Protein AF-A0A9P7JW90-F1 (afdb_monomer_lite)

Foldseek 3Di:
DDDDDDPPPVPPVVCVVPDDPVVVVVCVVVVVVLVVLQVVLCCCVVVVPPLVVLLQVLCVVVVHPSDRQFHQDPVDPCRSVSNVVVCVSCVSSVVVSD

Organism: NCBI:txid1912936

Structure (mmCIF, N/CA/C/O backbone):
data_AF-A0A9P7JW90-F1
#
_entry.id   AF-A0A9P7JW90-F1
#
loop_
_atom_site.group_PDB
_atom_site.id
_atom_site.type_symbol
_atom_site.label_atom_id
_atom_site.label_alt_id
_atom_site.label_comp_id
_atom_site.label_asym_id
_atom_site.label_entity_id
_atom_site.label_seq_id
_atom_site.pdbx_PDB_ins_code
_atom_site.Cartn_x
_atom_site.Cartn_y
_atom_site.Cartn_z
_atom_site.occupancy
_atom_site.B_iso_or_equiv
_atom_site.auth_seq_id
_atom_site.auth_comp_id
_atom_site.auth_asym_id
_atom_site.auth_atom_id
_atom_site.pdbx_PDB_model_num
ATOM 1 N N . GLU A 1 1 ? 51.586 6.298 -30.681 1.00 39.38 1 GLU A N 1
ATOM 2 C CA . GLU A 1 1 ? 51.065 7.538 -30.075 1.00 39.38 1 GLU A CA 1
ATOM 3 C C . GLU A 1 1 ? 49.645 7.224 -29.643 1.00 39.38 1 GLU A C 1
ATOM 5 O O . GLU A 1 1 ? 48.917 6.660 -30.447 1.00 39.38 1 GLU A O 1
ATOM 10 N N . ASN A 1 2 ? 49.362 7.364 -28.345 1.00 43.44 2 ASN A N 1
ATOM 11 C CA . ASN A 1 2 ? 48.187 6.790 -27.683 1.00 43.44 2 ASN A CA 1
ATOM 12 C C . ASN A 1 2 ? 46.889 7.495 -28.090 1.00 43.44 2 ASN A C 1
ATOM 14 O O . ASN A 1 2 ? 46.821 8.723 -28.073 1.00 43.44 2 ASN A O 1
ATOM 18 N N . ASP A 1 3 ? 45.890 6.670 -28.400 1.00 51.00 3 ASP A N 1
ATOM 19 C CA . ASP A 1 3 ? 44.494 7.016 -28.645 1.00 51.00 3 ASP A CA 1
ATOM 20 C C . ASP A 1 3 ? 43.804 7.578 -27.392 1.00 51.00 3 ASP A C 1
ATOM 22 O O . ASP A 1 3 ? 44.021 7.083 -26.288 1.00 51.00 3 ASP A O 1
ATOM 26 N N . ASN A 1 4 ? 42.971 8.598 -27.639 1.00 51.59 4 ASN A N 1
ATOM 27 C CA . ASN A 1 4 ? 41.836 9.112 -26.861 1.00 51.59 4 ASN A CA 1
ATOM 28 C C . ASN A 1 4 ? 41.773 8.745 -25.371 1.00 51.59 4 ASN A C 1
ATOM 30 O O . ASN A 1 4 ? 41.299 7.674 -25.001 1.00 51.59 4 ASN A O 1
ATOM 34 N N . ASP A 1 5 ? 42.153 9.714 -24.540 1.00 51.81 5 ASP A N 1
ATOM 35 C CA . ASP A 1 5 ? 41.889 9.718 -23.106 1.00 51.81 5 ASP A CA 1
ATOM 36 C C . ASP A 1 5 ? 40.391 9.960 -22.842 1.00 51.81 5 ASP A C 1
ATOM 38 O O . ASP A 1 5 ? 39.773 10.884 -23.384 1.00 51.81 5 ASP A O 1
ATOM 42 N N . ASP A 1 6 ? 39.829 9.071 -22.031 1.00 56.59 6 ASP A N 1
ATOM 43 C CA . ASP A 1 6 ? 38.439 8.973 -21.608 1.00 56.59 6 ASP A CA 1
ATOM 44 C C . ASP A 1 6 ? 38.022 10.168 -20.725 1.00 56.59 6 ASP A C 1
ATOM 46 O O . ASP A 1 6 ? 37.997 10.064 -19.498 1.00 56.59 6 ASP A O 1
ATOM 50 N N . ASP A 1 7 ? 37.614 11.301 -21.306 1.00 59.97 7 ASP A N 1
ATOM 51 C CA . ASP A 1 7 ? 36.929 12.348 -20.528 1.00 59.97 7 ASP A CA 1
ATOM 52 C C . ASP A 1 7 ? 35.417 12.081 -20.435 1.00 59.97 7 ASP A C 1
ATOM 54 O O . ASP A 1 7 ? 34.576 12.769 -21.016 1.00 59.97 7 ASP A O 1
ATOM 58 N N . ILE A 1 8 ? 35.062 11.038 -19.679 1.00 55.53 8 ILE A N 1
ATOM 59 C CA . ILE A 1 8 ? 33.683 10.769 -19.230 1.00 55.53 8 ILE A CA 1
ATOM 60 C C . ILE A 1 8 ? 33.433 11.436 -17.861 1.00 55.53 8 ILE A C 1
ATOM 62 O O . ILE A 1 8 ? 32.527 11.051 -17.124 1.00 55.53 8 ILE A O 1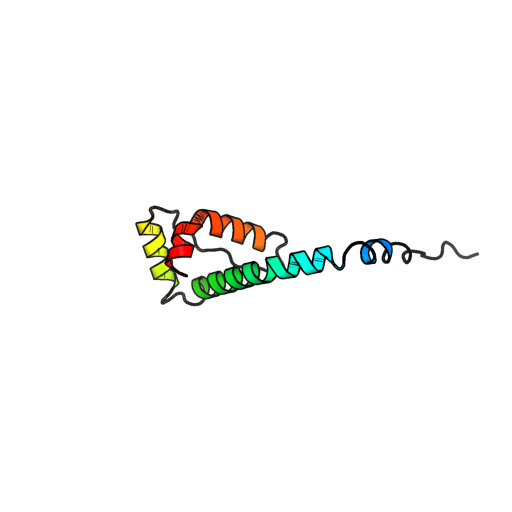
ATOM 66 N N . ASN A 1 9 ? 34.235 12.437 -17.477 1.00 52.94 9 ASN A N 1
ATOM 67 C CA . ASN A 1 9 ? 34.128 13.077 -16.165 1.00 52.94 9 ASN A CA 1
ATOM 68 C C . ASN A 1 9 ? 33.333 14.399 -16.198 1.00 52.94 9 ASN A C 1
ATOM 70 O O . ASN A 1 9 ? 32.877 14.867 -15.161 1.00 52.94 9 ASN A O 1
ATOM 74 N N . GLY A 1 10 ? 33.079 14.972 -17.381 1.00 52.78 10 GLY A N 1
ATOM 75 C CA . GLY A 1 10 ? 32.381 16.260 -17.539 1.00 52.78 10 GLY A CA 1
ATOM 76 C C . GLY A 1 10 ? 30.842 16.239 -17.485 1.00 52.78 10 GLY A C 1
ATOM 77 O O . GLY A 1 10 ? 30.220 17.292 -17.610 1.00 52.78 10 GLY A O 1
ATOM 78 N N . LEU A 1 11 ? 30.199 15.074 -17.329 1.00 53.53 11 LEU A N 1
ATOM 79 C CA . LEU A 1 11 ? 28.726 14.940 -17.365 1.00 53.53 11 LEU A CA 1
ATOM 80 C C . LEU A 1 11 ? 28.069 14.728 -15.994 1.00 53.53 11 LEU A C 1
ATOM 82 O O . LEU A 1 11 ? 26.851 14.864 -15.873 1.00 53.53 11 LEU A O 1
ATOM 86 N N . VAL A 1 12 ? 28.850 14.410 -14.961 1.00 54.78 12 VAL A N 1
ATOM 87 C CA . VAL A 1 12 ? 28.328 14.113 -13.616 1.00 54.78 12 VAL A CA 1
ATOM 88 C C . VAL A 1 12 ? 27.949 15.398 -12.864 1.00 54.78 12 VAL A C 1
ATOM 90 O O . VAL A 1 12 ? 26.952 15.419 -12.141 1.00 54.78 12 VAL A O 1
ATOM 93 N N . ASP A 1 13 ? 28.647 16.504 -13.122 1.00 56.00 13 ASP A N 1
ATOM 94 C CA . ASP A 1 13 ? 28.472 17.750 -12.365 1.00 56.00 13 ASP A CA 1
ATOM 95 C C . ASP A 1 13 ? 27.255 18.584 -12.805 1.00 56.00 13 ASP A C 1
ATOM 97 O O . ASP A 1 13 ? 26.646 19.277 -11.991 1.00 56.00 13 ASP A O 1
ATOM 101 N N . ALA A 1 14 ? 26.811 18.476 -14.062 1.00 55.28 14 ALA A N 1
ATOM 102 C CA . ALA A 1 14 ? 25.638 19.216 -14.544 1.00 55.28 14 ALA A CA 1
ATOM 103 C C . ALA A 1 14 ? 24.315 18.710 -13.929 1.00 55.28 14 ALA A C 1
ATOM 105 O O . ALA A 1 14 ? 23.405 19.498 -13.675 1.00 55.28 14 ALA A O 1
ATOM 106 N N . ALA A 1 15 ? 24.214 17.406 -13.641 1.00 55.12 15 ALA A N 1
ATOM 107 C CA . ALA A 1 15 ? 23.057 16.811 -12.966 1.00 55.12 15 ALA A CA 1
ATOM 108 C C . ALA A 1 15 ? 23.047 17.082 -11.450 1.00 55.12 15 ALA A C 1
ATOM 110 O O . ALA A 1 15 ? 21.984 17.078 -10.829 1.00 55.12 15 ALA A O 1
ATOM 111 N N . MET A 1 16 ? 24.223 17.329 -10.863 1.00 55.16 16 MET A N 1
ATOM 112 C CA . MET A 1 16 ? 24.400 17.583 -9.431 1.00 55.16 16 MET A CA 1
ATOM 113 C C . MET A 1 16 ? 24.011 19.019 -9.038 1.00 55.16 16 MET A C 1
ATOM 115 O O . MET A 1 16 ? 23.547 19.248 -7.925 1.00 55.16 16 MET A O 1
ATOM 119 N N . ILE A 1 17 ? 24.150 19.979 -9.962 1.00 54.38 17 ILE A N 1
ATOM 120 C CA . ILE A 1 17 ? 23.922 21.414 -9.714 1.00 54.38 17 ILE A CA 1
ATOM 121 C C . ILE A 1 17 ? 22.436 21.815 -9.811 1.00 54.38 17 ILE A C 1
ATOM 123 O O . ILE A 1 17 ? 22.042 22.817 -9.220 1.00 54.38 17 ILE A O 1
ATOM 127 N N . LEU A 1 18 ? 21.586 21.040 -10.499 1.00 55.19 18 LEU A N 1
ATOM 128 C CA . LEU A 1 18 ? 20.185 21.422 -10.751 1.00 55.19 18 LEU A CA 1
ATOM 129 C C . LEU A 1 18 ? 19.144 20.742 -9.837 1.00 55.19 18 LEU A C 1
ATOM 131 O O . LEU A 1 18 ? 17.953 20.909 -10.069 1.00 55.19 18 LEU A O 1
ATOM 135 N N . ASN A 1 19 ? 19.549 19.916 -8.863 1.00 64.81 19 ASN A N 1
ATOM 136 C CA . ASN A 1 19 ? 18.672 18.832 -8.394 1.00 64.81 19 ASN A CA 1
ATOM 137 C C . ASN A 1 19 ? 18.746 18.515 -6.891 1.00 64.81 19 ASN A C 1
ATOM 139 O O . ASN A 1 19 ? 18.632 17.356 -6.504 1.00 64.81 19 ASN A O 1
ATOM 143 N N . THR A 1 20 ? 18.966 19.505 -6.027 1.00 67.06 20 THR A N 1
ATOM 144 C CA . THR A 1 20 ? 19.184 19.243 -4.590 1.00 67.06 20 THR A CA 1
ATOM 145 C C . THR A 1 20 ? 18.074 19.780 -3.695 1.00 67.06 20 THR A C 1
ATOM 147 O O . THR A 1 20 ? 17.569 19.024 -2.872 1.00 67.06 20 THR A O 1
ATOM 150 N N . GLU A 1 21 ? 17.616 21.020 -3.878 1.00 74.75 21 GLU A N 1
ATOM 151 C CA . GLU A 1 21 ? 16.566 21.592 -3.017 1.00 74.75 21 GLU A CA 1
ATOM 152 C C . GLU A 1 21 ? 15.158 21.135 -3.418 1.00 74.75 21 GLU A C 1
ATOM 154 O O . GLU A 1 21 ? 14.448 20.565 -2.592 1.00 74.75 21 GLU A O 1
ATOM 159 N N . GLU A 1 22 ? 14.777 21.277 -4.692 1.00 79.50 22 GLU A N 1
ATOM 160 C CA . GLU A 1 22 ? 13.447 20.869 -5.179 1.00 79.50 22 GLU A CA 1
ATOM 161 C C . GLU A 1 22 ? 13.215 19.359 -5.024 1.00 79.50 22 GLU A C 1
ATOM 163 O O . GLU A 1 22 ? 12.127 18.912 -4.655 1.00 79.50 22 GLU A O 1
ATOM 168 N N . GLN A 1 23 ? 14.254 18.545 -5.247 1.00 78.62 23 GLN A N 1
ATOM 169 C CA . GLN A 1 23 ? 14.170 17.106 -5.004 1.00 78.62 23 GLN A CA 1
ATOM 170 C C . GLN A 1 23 ? 14.002 16.782 -3.532 1.00 78.62 23 GLN A C 1
ATOM 172 O O . GLN A 1 23 ? 13.240 15.879 -3.190 1.00 78.62 23 GLN A O 1
ATO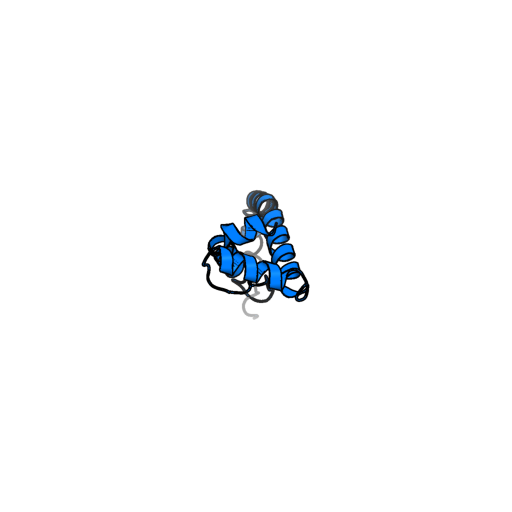M 177 N N . GLN A 1 24 ? 14.724 17.479 -2.659 1.00 83.69 24 GLN A N 1
ATOM 178 C CA . GLN A 1 24 ? 14.643 17.229 -1.231 1.00 83.69 24 GLN A CA 1
ATOM 179 C C . GLN A 1 24 ? 13.291 17.672 -0.670 1.00 83.69 24 GLN A C 1
ATOM 181 O O . GLN A 1 24 ? 12.698 16.940 0.125 1.00 83.69 24 GLN A O 1
ATOM 186 N N . GLU A 1 25 ? 12.758 18.800 -1.137 1.00 86.50 25 GLU A N 1
ATOM 187 C CA . GLU A 1 25 ? 11.404 19.248 -0.825 1.00 86.50 25 GLU A CA 1
ATOM 188 C C . GLU A 1 25 ? 10.366 18.223 -1.303 1.00 86.50 25 GLU A C 1
ATOM 190 O O . GLU A 1 25 ? 9.534 17.764 -0.512 1.00 86.50 25 GLU A O 1
ATOM 195 N N . LEU A 1 26 ? 10.476 17.752 -2.549 1.00 84.06 26 LEU A N 1
ATOM 196 C CA . LEU A 1 26 ? 9.593 16.720 -3.084 1.00 84.06 26 LEU A CA 1
ATOM 197 C C . LEU A 1 26 ? 9.663 15.430 -2.257 1.00 84.06 26 LEU A C 1
ATOM 199 O O . LEU A 1 26 ? 8.628 14.913 -1.837 1.00 84.06 26 LEU A O 1
ATOM 203 N N . GLN A 1 27 ? 10.863 14.929 -1.961 1.00 83.44 27 GLN A N 1
ATOM 204 C CA . GLN A 1 27 ? 11.049 13.731 -1.139 1.00 83.44 27 GLN A CA 1
ATOM 205 C C . GLN A 1 27 ? 10.472 13.914 0.267 1.00 83.44 27 GLN A C 1
ATOM 207 O O . GLN A 1 27 ? 9.855 12.987 0.794 1.00 83.44 27 GLN A O 1
ATOM 212 N N . SER A 1 28 ? 10.601 15.104 0.860 1.00 86.00 28 SER A N 1
ATOM 213 C CA . SER A 1 28 ? 10.022 15.400 2.174 1.00 86.00 28 SER A CA 1
ATOM 214 C C . SER A 1 28 ? 8.493 15.282 2.174 1.00 86.00 28 SER A C 1
ATOM 216 O O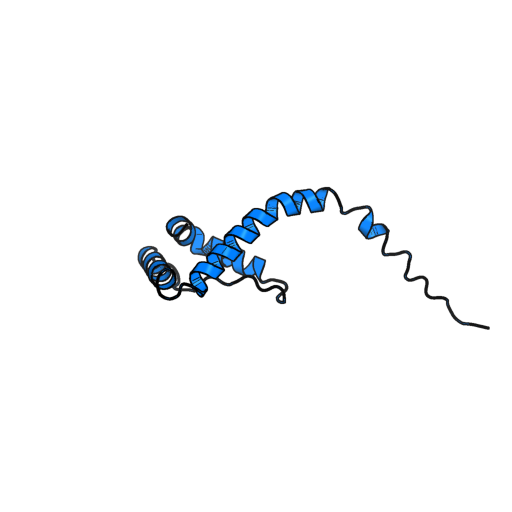 . SER A 1 28 ? 7.916 14.769 3.133 1.00 86.00 28 SER A O 1
ATOM 218 N N . SER A 1 29 ? 7.843 15.670 1.072 1.00 87.38 29 SER A N 1
ATOM 219 C CA . SER A 1 29 ? 6.391 15.554 0.907 1.00 87.38 29 SER A CA 1
ATOM 220 C C . SER A 1 29 ? 5.932 14.126 0.575 1.00 87.38 29 SER A C 1
ATOM 222 O O . SER A 1 29 ? 4.872 13.692 1.028 1.00 87.38 29 SER A O 1
ATOM 224 N N . VAL A 1 30 ? 6.737 13.364 -0.178 1.00 86.25 30 VAL A N 1
ATOM 225 C CA . VAL A 1 30 ? 6.363 12.042 -0.713 1.00 86.25 30 VAL A CA 1
ATOM 226 C C . VAL A 1 30 ? 6.691 10.893 0.248 1.00 86.25 30 VAL A C 1
ATOM 228 O O . VAL A 1 30 ? 5.889 9.962 0.375 1.00 86.25 30 VAL A O 1
ATOM 231 N N . CYS A 1 31 ? 7.830 10.936 0.949 1.00 86.94 31 CYS A N 1
ATOM 232 C CA . CYS A 1 31 ? 8.265 9.883 1.881 1.00 86.94 31 CYS A CA 1
ATOM 233 C C . CYS A 1 31 ? 7.197 9.485 2.918 1.00 86.94 31 CYS A C 1
ATOM 235 O O . CYS A 1 31 ? 6.980 8.285 3.095 1.00 86.94 31 CYS A O 1
ATOM 237 N N . PRO A 1 32 ? 6.468 10.422 3.559 1.00 89.56 32 PRO A N 1
ATOM 238 C CA . PRO A 1 32 ? 5.432 10.069 4.529 1.00 89.56 32 PRO A CA 1
ATOM 239 C C . PRO A 1 32 ? 4.306 9.227 3.920 1.00 89.56 32 PRO A C 1
ATOM 241 O O . PRO A 1 32 ? 3.861 8.246 4.520 1.00 89.56 32 PRO A O 1
ATOM 244 N N . VAL A 1 33 ? 3.866 9.583 2.710 1.00 88.38 33 VAL A N 1
ATOM 245 C CA . VAL A 1 33 ? 2.807 8.862 1.993 1.00 88.38 33 VAL A CA 1
ATOM 246 C C . VAL A 1 33 ? 3.301 7.473 1.606 1.00 88.38 33 VAL A C 1
ATOM 248 O O . VAL A 1 33 ? 2.629 6.476 1.871 1.00 88.38 33 VAL A O 1
ATOM 251 N N . LYS A 1 34 ? 4.509 7.394 1.044 1.00 86.69 34 LYS A N 1
ATOM 252 C CA . LYS A 1 34 ? 5.149 6.131 0.678 1.00 86.69 34 LYS A CA 1
ATOM 253 C C . LYS A 1 34 ? 5.252 5.180 1.872 1.00 86.69 34 LYS A C 1
ATOM 255 O O . LYS A 1 34 ? 4.843 4.023 1.775 1.00 86.69 34 LYS A O 1
ATOM 260 N N . ASP A 1 35 ? 5.734 5.672 3.009 1.00 88.44 35 ASP A N 1
ATOM 261 C CA . ASP A 1 35 ? 5.888 4.877 4.225 1.00 88.44 35 ASP A CA 1
ATOM 262 C C . ASP A 1 35 ? 4.549 4.388 4.776 1.00 88.44 35 ASP A C 1
ATOM 264 O O . ASP A 1 35 ? 4.443 3.240 5.221 1.00 88.44 35 ASP A O 1
ATOM 268 N N . ALA A 1 36 ? 3.518 5.236 4.756 1.00 89.38 36 ALA A N 1
ATOM 269 C CA . ALA A 1 36 ? 2.180 4.864 5.199 1.00 89.38 36 ALA A CA 1
ATOM 270 C C . ALA A 1 36 ? 1.608 3.721 4.344 1.00 89.38 36 ALA A C 1
ATOM 272 O O . ALA A 1 36 ? 1.145 2.714 4.887 1.00 89.38 36 ALA A O 1
ATOM 273 N N . LEU A 1 37 ? 1.716 3.825 3.016 1.00 88.75 37 LEU A N 1
ATOM 274 C CA . LEU A 1 37 ? 1.232 2.800 2.086 1.00 88.75 37 LEU A CA 1
ATOM 275 C C . LEU A 1 37 ? 2.038 1.501 2.183 1.00 88.75 37 LEU A C 1
ATOM 277 O O . LEU A 1 37 ? 1.463 0.408 2.228 1.00 88.75 37 LEU A O 1
ATOM 281 N N . ALA A 1 38 ? 3.363 1.602 2.298 1.00 88.75 38 ALA A N 1
ATOM 282 C CA . ALA A 1 38 ? 4.234 0.454 2.521 1.00 88.75 38 ALA A CA 1
ATOM 283 C C . ALA A 1 38 ? 3.851 -0.294 3.808 1.00 88.75 38 ALA A C 1
ATOM 285 O O . ALA A 1 38 ? 3.674 -1.514 3.784 1.00 88.75 38 ALA A O 1
ATOM 286 N N . LYS A 1 39 ? 3.632 0.427 4.915 1.00 88.94 39 LYS A N 1
ATOM 287 C CA . LYS A 1 39 ? 3.196 -0.157 6.194 1.00 88.94 39 LYS A CA 1
ATOM 288 C C . LYS A 1 39 ? 1.809 -0.789 6.098 1.00 88.94 39 LYS A C 1
ATOM 290 O O . LYS A 1 39 ? 1.615 -1.878 6.638 1.00 88.94 39 LYS A O 1
ATOM 295 N N . LEU A 1 40 ? 0.860 -0.143 5.418 1.00 89.00 40 LEU A N 1
ATOM 296 C CA . LEU A 1 40 ? -0.492 -0.672 5.234 1.00 89.00 40 LEU A CA 1
ATOM 297 C C . LEU A 1 40 ? -0.477 -1.984 4.442 1.00 89.00 40 LEU A C 1
ATOM 299 O O . LEU A 1 40 ? -0.985 -2.995 4.925 1.00 89.00 40 LEU A O 1
ATOM 303 N N . SER A 1 41 ? 0.165 -2.002 3.270 1.00 87.38 41 SER A N 1
ATOM 304 C CA . SER A 1 41 ? 0.279 -3.226 2.461 1.00 87.38 41 SER A CA 1
ATOM 305 C C . SER A 1 41 ? 0.966 -4.353 3.222 1.00 87.38 41 SER A C 1
ATOM 307 O O . SER A 1 41 ? 0.497 -5.488 3.204 1.00 87.38 41 SER A O 1
ATOM 309 N N . TYR A 1 42 ? 2.038 -4.038 3.954 1.00 89.00 42 TYR A N 1
ATOM 310 C CA . TYR A 1 42 ? 2.755 -5.009 4.762 1.00 89.00 42 TYR A CA 1
ATOM 311 C C . TYR A 1 42 ? 1.842 -5.614 5.831 1.00 89.00 42 TYR A C 1
ATOM 313 O O . TYR A 1 42 ? 1.806 -6.831 5.983 1.00 89.00 42 TYR A O 1
ATOM 321 N N . LYS A 1 43 ? 1.059 -4.791 6.538 1.00 88.56 43 LYS A N 1
ATOM 322 C CA . LYS A 1 43 ? 0.093 -5.263 7.538 1.00 88.56 43 LYS A CA 1
ATOM 323 C C . LYS A 1 43 ? -0.985 -6.157 6.925 1.00 88.56 43 LYS A C 1
ATOM 325 O O . LYS A 1 43 ? -1.262 -7.209 7.490 1.00 88.56 43 LYS A O 1
ATOM 330 N N . ILE A 1 44 ? -1.554 -5.781 5.779 1.00 85.69 44 ILE A N 1
ATOM 331 C CA . ILE A 1 44 ? -2.580 -6.583 5.089 1.00 85.69 44 ILE A CA 1
ATOM 332 C C . ILE A 1 44 ? -2.004 -7.939 4.648 1.00 85.69 44 ILE A C 1
ATOM 334 O O . ILE A 1 44 ? -2.628 -8.974 4.868 1.00 85.69 44 ILE A O 1
ATOM 338 N N . ILE A 1 45 ? -0.798 -7.945 4.071 1.00 85.50 45 ILE A N 1
ATOM 339 C CA . ILE A 1 45 ? -0.157 -9.154 3.535 1.00 85.50 45 ILE A CA 1
ATOM 340 C C . ILE A 1 45 ? 0.337 -10.082 4.648 1.00 85.50 45 ILE A C 1
ATOM 342 O O . ILE A 1 45 ? 0.188 -11.293 4.535 1.00 85.50 45 ILE A O 1
ATOM 346 N N . HIS A 1 46 ? 0.936 -9.540 5.713 1.00 83.25 46 HIS A N 1
ATOM 347 C CA . HIS A 1 46 ? 1.5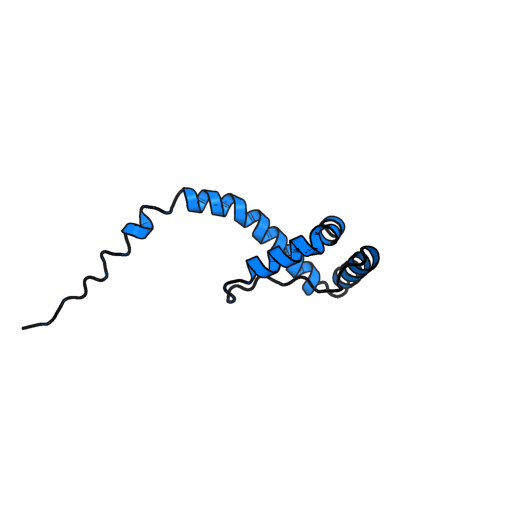86 -10.342 6.761 1.00 83.25 46 HIS A CA 1
ATOM 348 C C . HIS A 1 46 ? 0.702 -10.602 7.983 1.00 83.25 46 HIS A C 1
ATOM 350 O O . HIS A 1 46 ? 1.013 -11.482 8.780 1.00 83.25 46 HIS A O 1
ATOM 356 N N . SER A 1 47 ? -0.423 -9.898 8.138 1.00 84.88 47 SER A N 1
ATOM 357 C CA . SER A 1 47 ? -1.438 -10.194 9.159 1.00 84.88 47 SER A CA 1
ATOM 358 C C . SER A 1 47 ? -2.633 -10.928 8.546 1.00 84.88 47 SER A C 1
ATOM 360 O O . SER A 1 47 ? -3.792 -10.527 8.682 1.00 84.88 47 SER A O 1
ATOM 362 N N . THR A 1 48 ? -2.332 -12.034 7.862 1.00 75.12 48 THR A N 1
ATOM 363 C CA . THR A 1 48 ? -3.297 -12.848 7.103 1.00 75.12 48 THR A CA 1
ATOM 364 C C . THR A 1 48 ? -4.456 -13.382 7.940 1.00 75.12 48 THR A C 1
ATOM 366 O O . THR A 1 48 ? -5.520 -13.658 7.401 1.00 75.12 48 THR A O 1
ATOM 369 N N . THR A 1 49 ? -4.276 -13.513 9.253 1.00 82.44 49 THR A N 1
ATOM 370 C CA . THR A 1 49 ? -5.285 -14.062 10.168 1.00 82.44 49 THR A CA 1
ATOM 371 C C . THR A 1 49 ? -6.205 -13.014 10.787 1.00 82.44 49 THR A C 1
ATOM 373 O O . THR A 1 49 ? -7.242 -13.383 11.328 1.00 82.44 49 THR A O 1
ATOM 376 N N . LYS A 1 50 ? -5.854 -11.723 10.735 1.00 83.81 50 LYS A N 1
ATOM 377 C CA . LYS A 1 50 ? -6.639 -10.651 11.377 1.00 83.81 50 LYS A CA 1
ATOM 378 C C . LYS A 1 50 ? -7.067 -9.566 10.405 1.00 83.81 50 LYS A C 1
ATOM 380 O O . LYS A 1 50 ? -8.237 -9.221 10.353 1.00 83.81 50 LYS A O 1
ATOM 385 N N . ILE A 1 51 ? -6.121 -9.024 9.646 1.00 87.19 51 ILE A N 1
ATOM 386 C CA . ILE A 1 51 ? -6.355 -7.839 8.814 1.00 87.19 51 ILE A CA 1
ATOM 387 C C . ILE A 1 51 ? -6.870 -8.246 7.436 1.00 87.19 51 ILE A C 1
ATOM 389 O O . ILE A 1 51 ? -7.739 -7.579 6.886 1.00 87.19 51 ILE A O 1
ATOM 393 N N . LEU A 1 52 ? -6.373 -9.356 6.887 1.00 89.12 52 LEU A N 1
ATOM 394 C CA . LEU A 1 52 ? -6.776 -9.806 5.558 1.00 89.12 52 LEU A CA 1
ATOM 395 C C . LEU A 1 52 ? -8.264 -10.209 5.459 1.00 89.12 52 LEU A C 1
ATOM 397 O O . LEU A 1 52 ? -8.888 -9.806 4.480 1.00 89.12 52 LEU A O 1
ATOM 401 N N . PRO A 1 53 ? -8.870 -10.930 6.429 1.00 91.94 53 PRO A N 1
ATOM 402 C CA . PRO A 1 53 ? -10.304 -11.219 6.391 1.00 91.94 53 PRO A CA 1
ATOM 403 C C . PRO A 1 53 ? -11.134 -9.934 6.464 1.00 91.94 53 PRO A C 1
ATOM 405 O O . PRO A 1 53 ? -11.965 -9.700 5.597 1.00 91.94 53 PRO A O 1
ATOM 408 N N . VAL A 1 54 ? -10.798 -9.039 7.403 1.00 91.81 54 VAL A N 1
ATOM 409 C CA . VAL A 1 54 ? -11.461 -7.733 7.567 1.00 91.81 54 VAL A CA 1
ATOM 410 C C . VAL A 1 54 ? -11.369 -6.889 6.293 1.00 91.81 54 VAL A C 1
ATOM 412 O O . VAL A 1 54 ? -12.335 -6.236 5.911 1.00 91.81 54 VAL A O 1
ATOM 415 N N . TRP A 1 55 ? -10.229 -6.920 5.598 1.00 92.94 55 TRP A N 1
ATOM 416 C CA . TRP A 1 55 ? -10.075 -6.268 4.300 1.00 92.94 55 TRP A CA 1
ATOM 417 C C . TRP A 1 55 ? -11.071 -6.808 3.267 1.00 92.94 55 TRP A C 1
ATOM 419 O O . TRP A 1 55 ? -11.755 -6.023 2.616 1.00 92.94 55 TRP A O 1
ATOM 429 N N . TYR A 1 56 ? -11.189 -8.131 3.128 1.00 92.94 56 TYR A N 1
ATOM 430 C CA . TYR A 1 56 ? -12.137 -8.732 2.187 1.00 92.94 56 TYR A CA 1
ATOM 431 C C . TYR A 1 56 ? -13.601 -8.502 2.580 1.00 92.94 56 TYR A C 1
ATOM 433 O O . TYR A 1 56 ? -14.423 -8.283 1.689 1.00 92.94 56 TYR A O 1
ATOM 441 N N . ASP A 1 57 ? -13.919 -8.480 3.874 1.00 94.12 57 ASP A N 1
ATOM 442 C CA . ASP A 1 57 ? -15.259 -8.151 4.369 1.00 94.12 57 ASP A CA 1
ATOM 443 C C . ASP A 1 57 ? -15.637 -6.719 3.965 1.00 94.12 57 ASP A C 1
ATOM 445 O O . ASP A 1 57 ? -16.671 -6.501 3.336 1.00 94.12 57 ASP A O 1
ATOM 449 N N . ILE A 1 58 ? -14.744 -5.750 4.202 1.00 94.00 58 ILE A N 1
ATOM 450 C CA . ILE A 1 58 ? -14.938 -4.350 3.793 1.00 94.00 58 ILE A CA 1
ATOM 451 C C . ILE A 1 58 ? -15.096 -4.229 2.272 1.00 94.00 58 ILE A C 1
ATOM 453 O O . ILE A 1 58 ? -15.955 -3.482 1.804 1.00 94.00 58 ILE A O 1
ATOM 457 N N . LEU A 1 59 ? -14.282 -4.941 1.485 1.00 94.12 59 LEU A N 1
ATOM 458 C CA . LEU A 1 59 ? -14.403 -4.923 0.025 1.00 94.12 59 LEU A CA 1
ATOM 459 C C . LEU A 1 59 ? -15.745 -5.484 -0.450 1.00 94.12 59 LEU A C 1
ATOM 461 O O . LEU A 1 59 ? -16.329 -4.935 -1.382 1.00 94.12 59 LEU A O 1
ATOM 465 N N . THR A 1 60 ? -16.235 -6.536 0.204 1.00 94.25 60 THR A N 1
ATOM 466 C CA . THR A 1 60 ? -17.527 -7.157 -0.106 1.00 94.25 60 THR A CA 1
ATOM 467 C C . THR A 1 60 ? -18.679 -6.217 0.242 1.00 94.25 60 THR A C 1
ATOM 469 O O . THR A 1 60 ? -19.565 -6.012 -0.582 1.00 94.25 60 THR A O 1
ATOM 472 N N . GLU A 1 61 ? -18.639 -5.580 1.415 1.00 94.56 61 GLU A N 1
ATOM 473 C CA . GLU A 1 61 ? -19.642 -4.592 1.838 1.00 94.56 61 GLU A CA 1
ATOM 474 C C . GLU A 1 61 ? -19.709 -3.365 0.918 1.00 94.56 61 GLU A C 1
ATOM 476 O O . GLU A 1 61 ? -20.769 -2.767 0.754 1.00 94.56 61 GLU A O 1
ATOM 481 N N . LEU A 1 62 ? -18.575 -2.968 0.338 1.00 93.19 62 LEU A N 1
ATOM 482 C CA . LEU A 1 62 ? -18.481 -1.828 -0.575 1.00 93.19 62 LEU A CA 1
ATOM 483 C C . LEU A 1 62 ? -18.692 -2.212 -2.051 1.00 93.19 62 LEU A C 1
ATOM 485 O O . LEU A 1 62 ? -18.515 -1.351 -2.915 1.00 93.19 62 LEU A O 1
ATOM 489 N N . GLU A 1 63 ? -19.029 -3.476 -2.340 1.00 92.81 63 GLU A N 1
ATOM 490 C CA . GLU A 1 63 ? -19.191 -4.035 -3.694 1.00 92.81 63 GLU A CA 1
ATOM 491 C C . GLU A 1 63 ? -17.971 -3.783 -4.605 1.00 92.81 63 GLU A C 1
ATOM 493 O O . GLU A 1 63 ? -18.076 -3.564 -5.813 1.00 92.81 63 GLU A O 1
ATOM 498 N N . MET A 1 64 ? -16.774 -3.793 -4.015 1.00 92.19 64 MET A N 1
ATOM 499 C CA . MET A 1 64 ? -15.514 -3.560 -4.716 1.00 92.19 64 MET A CA 1
ATOM 500 C C . MET A 1 64 ? -14.884 -4.882 -5.157 1.00 92.19 64 MET A C 1
ATOM 502 O O . MET A 1 64 ? -15.130 -5.944 -4.589 1.00 92.19 64 MET A O 1
ATOM 506 N N . SER A 1 65 ? -14.005 -4.823 -6.160 1.00 91.44 65 SER A N 1
ATOM 507 C CA . SER A 1 65 ? -13.240 -5.997 -6.586 1.00 91.44 65 SER A CA 1
ATOM 508 C C . SER A 1 65 ? -12.435 -6.562 -5.411 1.00 91.44 65 SER A C 1
ATOM 510 O O . SER A 1 65 ? -11.528 -5.898 -4.916 1.00 91.44 65 SER A O 1
ATOM 512 N N . ALA A 1 66 ? -12.694 -7.817 -5.037 1.00 88.38 66 ALA A N 1
ATOM 513 C CA . ALA A 1 66 ? -11.955 -8.553 -4.012 1.00 88.38 66 ALA A CA 1
ATOM 514 C C . ALA A 1 66 ? -10.505 -8.824 -4.456 1.00 88.38 66 ALA A C 1
ATOM 516 O O . ALA A 1 66 ? -10.165 -9.898 -4.952 1.00 88.38 66 ALA A O 1
ATOM 517 N N . ARG A 1 67 ? -9.638 -7.819 -4.321 1.00 90.00 67 ARG A N 1
ATOM 518 C CA . ARG A 1 67 ? -8.231 -7.876 -4.715 1.00 90.00 67 ARG A CA 1
ATOM 519 C C . ARG A 1 67 ? -7.339 -7.465 -3.547 1.00 90.00 67 ARG A C 1
ATOM 521 O O . ARG A 1 67 ? -7.624 -6.517 -2.819 1.00 90.00 67 ARG A O 1
ATOM 528 N N . MET A 1 68 ? -6.227 -8.177 -3.391 1.00 87.50 68 MET A N 1
ATOM 529 C CA . MET A 1 68 ? -5.190 -7.824 -2.426 1.00 87.50 68 MET A CA 1
ATOM 530 C C . MET A 1 68 ? -4.462 -6.542 -2.857 1.00 87.50 68 MET A C 1
ATOM 532 O O . MET A 1 68 ? -4.205 -6.329 -4.046 1.00 87.50 68 MET A O 1
ATOM 536 N N . LEU A 1 69 ? -4.108 -5.695 -1.890 1.00 88.06 69 LEU A N 1
ATOM 537 C CA . LEU A 1 69 ? -3.287 -4.517 -2.150 1.00 88.06 69 LEU A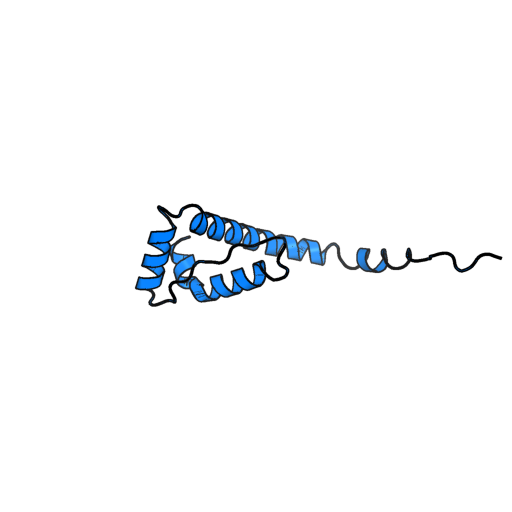 CA 1
ATOM 538 C C . LEU A 1 69 ? -1.866 -4.954 -2.577 1.00 88.06 69 LEU A C 1
ATOM 540 O O . LEU A 1 69 ? -1.282 -5.807 -1.901 1.00 88.06 69 LEU A O 1
ATOM 544 N N . PRO A 1 70 ? -1.281 -4.397 -3.656 1.00 87.75 70 PRO A N 1
ATOM 545 C CA . PRO A 1 70 ? 0.113 -4.663 -3.998 1.00 87.75 70 PRO A CA 1
ATOM 546 C C . PRO A 1 70 ? 1.046 -4.182 -2.885 1.00 87.75 70 PRO A C 1
ATOM 548 O O . PRO A 1 70 ? 0.722 -3.245 -2.157 1.00 87.75 70 PRO A O 1
ATOM 551 N N . ARG A 1 71 ? 2.228 -4.792 -2.785 1.00 86.50 71 ARG A N 1
ATOM 552 C CA . ARG A 1 71 ? 3.329 -4.285 -1.959 1.00 86.50 71 ARG A CA 1
ATOM 553 C C . ARG A 1 71 ? 4.280 -3.468 -2.824 1.00 86.50 71 ARG A C 1
ATOM 555 O O . ARG A 1 71 ? 4.505 -3.826 -3.977 1.00 86.50 71 ARG A O 1
ATOM 562 N N . ASP A 1 72 ? 4.893 -2.446 -2.241 1.00 86.44 72 ASP A N 1
ATOM 563 C CA . ASP A 1 72 ? 6.057 -1.804 -2.847 1.00 86.44 72 ASP A CA 1
ATOM 564 C C . ASP A 1 72 ? 7.272 -2.757 -2.864 1.00 86.44 72 ASP A C 1
ATOM 566 O O . ASP A 1 72 ? 7.604 -3.388 -1.853 1.00 86.44 72 ASP A O 1
ATOM 570 N N . VAL A 1 73 ? 7.921 -2.884 -4.023 1.00 84.56 73 VAL A N 1
ATOM 571 C CA . VAL A 1 73 ? 9.057 -3.778 -4.278 1.00 84.56 73 VAL A CA 1
ATOM 572 C C . VAL A 1 73 ? 10.193 -2.976 -4.902 1.00 84.56 73 VAL A C 1
ATOM 574 O O . VAL A 1 73 ? 10.078 -2.503 -6.028 1.00 84.56 73 VAL A O 1
ATOM 577 N N . LEU A 1 74 ? 11.330 -2.912 -4.202 1.00 80.56 74 LEU A N 1
ATOM 578 C CA . LEU A 1 74 ? 12.499 -2.111 -4.597 1.00 80.56 74 LEU A CA 1
ATOM 579 C C . LEU A 1 74 ? 13.065 -2.460 -5.983 1.00 80.56 74 LEU A C 1
ATOM 581 O O . LEU A 1 74 ? 13.611 -1.596 -6.656 1.00 80.56 74 LEU A O 1
ATOM 585 N N . THR A 1 75 ? 12.947 -3.717 -6.416 1.00 86.69 75 THR A N 1
ATOM 586 C CA . THR A 1 75 ? 13.482 -4.187 -7.705 1.00 86.69 75 THR A CA 1
ATOM 587 C C . THR A 1 75 ? 12.528 -3.978 -8.882 1.00 86.69 75 THR A C 1
ATOM 589 O O . THR A 1 75 ? 12.869 -4.323 -10.011 1.00 86.69 75 THR A O 1
ATOM 592 N N . ARG A 1 76 ? 11.324 -3.435 -8.651 1.00 85.50 76 ARG A N 1
ATOM 593 C CA . ARG A 1 76 ? 10.312 -3.206 -9.689 1.00 85.50 76 ARG A CA 1
ATOM 594 C C . ARG A 1 76 ? 10.101 -1.711 -9.897 1.00 85.50 76 ARG A C 1
ATOM 596 O O . ARG A 1 76 ? 9.559 -1.033 -9.032 1.00 85.50 76 ARG A O 1
ATOM 603 N N . TRP A 1 77 ? 10.465 -1.233 -11.085 1.00 84.75 77 TRP A N 1
ATOM 604 C CA . TRP A 1 77 ? 10.503 0.193 -11.431 1.00 84.75 77 TRP A CA 1
ATOM 605 C C . TRP A 1 77 ? 9.183 0.948 -11.182 1.00 84.75 77 TRP A C 1
ATOM 607 O O . TRP A 1 77 ? 9.211 2.089 -10.737 1.00 84.75 77 TRP A O 1
ATOM 617 N N . ASN A 1 78 ? 8.033 0.288 -11.361 1.00 86.38 78 ASN A N 1
ATOM 618 C CA . ASN A 1 78 ? 6.704 0.901 -11.217 1.00 86.38 78 ASN A CA 1
ATOM 619 C C . ASN A 1 78 ? 5.918 0.436 -9.978 1.00 86.38 78 ASN A C 1
ATOM 621 O O . ASN A 1 78 ? 4.730 0.724 -9.864 1.00 86.38 78 ASN A O 1
ATOM 625 N N . SER A 1 79 ? 6.547 -0.261 -9.023 1.00 87.81 79 SER A N 1
ATOM 626 C CA . SER A 1 79 ? 5.808 -0.916 -7.931 1.00 87.81 79 SER A CA 1
ATOM 627 C C . SER A 1 79 ? 5.015 0.053 -7.051 1.00 87.81 79 SER A C 1
ATOM 629 O O . SER A 1 79 ? 3.886 -0.256 -6.671 1.00 87.81 79 SER A O 1
ATOM 631 N N . MET A 1 80 ? 5.579 1.224 -6.737 1.00 86.56 80 MET A N 1
ATOM 632 C CA . MET A 1 80 ? 4.870 2.261 -5.979 1.00 86.56 80 MET A CA 1
ATOM 633 C C . MET A 1 80 ? 3.706 2.862 -6.754 1.00 86.56 80 MET A C 1
ATOM 635 O O . MET A 1 80 ? 2.673 3.167 -6.164 1.00 86.56 80 MET A O 1
ATOM 639 N N . PHE A 1 81 ? 3.875 3.051 -8.061 1.00 88.81 81 PHE A N 1
ATOM 640 C CA . PHE A 1 81 ? 2.831 3.610 -8.907 1.00 88.81 81 PHE A CA 1
ATOM 641 C C . PHE A 1 81 ? 1.642 2.649 -8.993 1.00 88.81 81 PHE A C 1
ATOM 643 O O . PHE A 1 81 ? 0.513 3.043 -8.707 1.00 88.81 81 PHE A O 1
ATOM 650 N N . ASP A 1 82 ? 1.907 1.369 -9.262 1.00 91.25 82 ASP A N 1
ATOM 651 C CA . ASP A 1 82 ? 0.884 0.320 -9.297 1.00 91.25 82 ASP A CA 1
ATOM 652 C C . ASP A 1 82 ? 0.166 0.189 -7.942 1.00 91.25 82 ASP A C 1
ATOM 654 O O . ASP A 1 82 ? -1.050 -0.005 -7.865 1.00 91.25 82 ASP A O 1
ATOM 658 N N . MET A 1 83 ? 0.916 0.324 -6.844 1.00 91.25 83 MET A N 1
ATOM 659 C CA . MET A 1 83 ? 0.374 0.334 -5.489 1.00 91.25 83 MET A CA 1
ATOM 660 C C . MET A 1 83 ? -0.540 1.540 -5.246 1.00 91.25 83 MET A C 1
ATOM 662 O O . MET A 1 83 ? -1.650 1.359 -4.747 1.00 91.25 83 MET A O 1
ATOM 666 N N . LEU A 1 84 ? -0.108 2.749 -5.610 1.00 91.44 84 LEU A N 1
ATOM 667 C CA . LEU A 1 84 ? -0.892 3.980 -5.484 1.00 91.44 84 LEU A CA 1
ATOM 668 C C . LEU A 1 84 ? -2.185 3.907 -6.293 1.00 91.44 84 LEU A C 1
ATOM 670 O O . LEU A 1 84 ? -3.255 4.222 -5.775 1.00 91.44 84 LEU A O 1
ATOM 674 N N . GLU A 1 85 ? -2.106 3.444 -7.538 1.00 92.94 85 GLU A N 1
ATOM 675 C CA . GLU A 1 85 ? -3.273 3.285 -8.401 1.00 92.94 85 GLU A CA 1
ATOM 676 C C . GLU A 1 85 ? -4.306 2.348 -7.754 1.00 92.94 85 GLU A C 1
ATOM 678 O O . GLU A 1 85 ? -5.503 2.641 -7.704 1.00 92.94 85 GLU A O 1
ATOM 683 N N . GLN A 1 86 ? -3.838 1.240 -7.181 1.00 91.31 86 GLN A N 1
ATOM 684 C CA . GLN A 1 86 ? -4.683 0.273 -6.490 1.00 91.31 86 GLN A CA 1
ATOM 685 C C . GLN A 1 86 ? -5.259 0.814 -5.179 1.00 91.31 86 GLN A C 1
ATOM 687 O O . GLN A 1 86 ? -6.429 0.566 -4.891 1.00 91.31 86 GLN A O 1
ATOM 692 N N . VAL A 1 87 ? -4.482 1.570 -4.405 1.00 91.94 87 VAL A N 1
ATOM 693 C CA . VAL A 1 87 ? -4.952 2.251 -3.190 1.00 91.94 87 VAL A CA 1
ATOM 694 C C . VAL A 1 87 ? -6.056 3.246 -3.528 1.00 91.94 87 VAL A C 1
ATOM 696 O O . VAL A 1 87 ? -7.086 3.249 -2.864 1.00 91.94 87 VAL A O 1
ATOM 699 N N . LEU A 1 88 ? -5.891 4.041 -4.587 1.00 92.50 88 LEU A N 1
ATOM 700 C CA . LEU A 1 88 ? -6.896 5.012 -5.019 1.00 92.50 88 LEU A CA 1
ATOM 701 C C . LEU A 1 88 ? -8.175 4.329 -5.514 1.00 92.50 88 LEU A C 1
ATOM 703 O O . LEU A 1 88 ? -9.272 4.745 -5.139 1.00 92.50 88 LEU A O 1
ATOM 707 N N . LYS A 1 89 ? -8.047 3.233 -6.276 1.00 93.75 89 LYS A N 1
ATOM 708 C CA . LYS A 1 89 ? -9.189 2.391 -6.675 1.00 93.75 89 LYS A CA 1
ATOM 709 C C . LYS A 1 89 ? -9.951 1.848 -5.464 1.00 93.75 89 LYS A C 1
ATOM 711 O O . LYS A 1 89 ? -11.169 1.751 -5.532 1.00 93.75 89 LYS A O 1
ATOM 716 N N . HIS A 1 90 ? -9.257 1.549 -4.362 1.00 93.12 90 HIS A N 1
ATOM 717 C CA . HIS A 1 90 ? -9.828 1.004 -3.123 1.00 93.12 90 HIS A CA 1
ATOM 718 C C . HIS A 1 90 ? -9.902 2.023 -1.978 1.00 93.12 90 HIS A C 1
ATOM 720 O O . HIS A 1 90 ? -9.981 1.633 -0.814 1.00 93.12 90 HIS A O 1
ATOM 726 N N . ARG A 1 91 ? -9.911 3.328 -2.284 1.00 92.69 91 ARG A N 1
ATOM 727 C CA . ARG A 1 91 ? -9.774 4.396 -1.280 1.00 92.69 91 ARG A CA 1
ATOM 728 C C . ARG A 1 91 ? -10.777 4.273 -0.134 1.00 92.69 91 ARG A C 1
ATOM 730 O O . ARG A 1 91 ? -10.385 4.337 1.020 1.00 92.69 91 ARG A O 1
ATOM 737 N N . LYS A 1 92 ? -12.051 4.007 -0.443 1.00 92.75 92 LYS A N 1
ATOM 738 C CA . LYS A 1 92 ? -13.107 3.834 0.573 1.00 92.75 92 LYS A CA 1
ATOM 739 C C . LYS A 1 92 ? -12.818 2.688 1.549 1.00 92.75 92 LYS A C 1
ATOM 741 O O . LYS A 1 92 ? -13.148 2.792 2.724 1.00 92.75 92 LYS A O 1
ATOM 746 N N . ALA A 1 93 ? -12.215 1.602 1.069 1.00 92.31 93 ALA A N 1
ATOM 747 C CA . ALA A 1 93 ? -11.825 0.478 1.912 1.00 92.31 93 ALA A CA 1
ATOM 748 C C . ALA A 1 93 ? -10.581 0.812 2.748 1.00 92.31 93 ALA A C 1
ATOM 750 O O . ALA A 1 93 ? -10.516 0.466 3.925 1.00 92.31 93 ALA A O 1
ATOM 751 N N . VAL A 1 94 ? -9.620 1.532 2.157 1.00 91.19 94 VAL A N 1
ATOM 752 C CA . VAL A 1 94 ? -8.408 2.011 2.839 1.00 91.19 94 VAL A CA 1
ATOM 753 C C . VAL A 1 94 ? -8.745 2.988 3.971 1.00 91.19 94 VAL A C 1
ATOM 755 O O . VAL A 1 94 ? -8.205 2.845 5.066 1.00 91.19 94 VAL A O 1
ATOM 758 N N . ASP A 1 95 ? -9.682 3.908 3.741 1.00 91.31 95 ASP A N 1
ATOM 759 C CA . ASP A 1 95 ? -10.161 4.876 4.739 1.00 91.31 95 ASP A CA 1
ATOM 760 C C . ASP A 1 95 ? -10.927 4.201 5.893 1.00 91.31 95 ASP A C 1
ATOM 762 O O . ASP A 1 95 ? -11.071 4.780 6.962 1.00 91.31 95 ASP A O 1
ATOM 766 N N . ARG A 1 96 ? -11.451 2.985 5.686 1.00 91.31 96 ARG A N 1
ATOM 767 C CA . ARG A 1 96 ? -12.205 2.239 6.706 1.00 91.31 96 ARG A CA 1
ATOM 768 C C .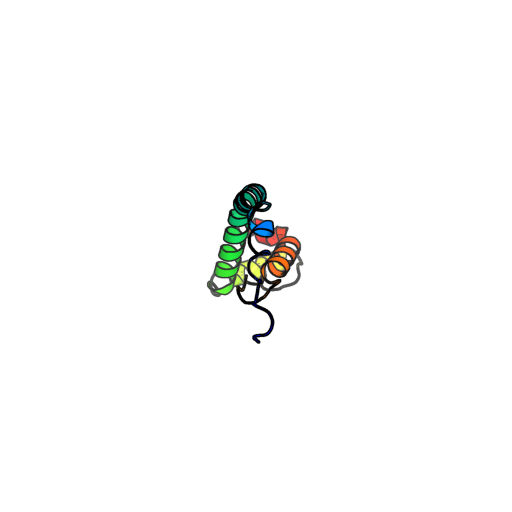 ARG A 1 96 ? -11.328 1.314 7.549 1.00 91.31 96 ARG A C 1
ATOM 770 O O . ARG A 1 96 ? -11.708 0.973 8.666 1.00 91.31 96 ARG A O 1
ATOM 777 N N . ILE A 1 97 ? -10.195 0.870 7.003 1.00 87.88 97 ILE A N 1
ATOM 778 C CA . ILE A 1 97 ? -9.252 -0.022 7.693 1.00 87.88 97 ILE A CA 1
ATOM 779 C C . ILE A 1 97 ? -8.139 0.735 8.436 1.00 87.88 97 ILE A C 1
ATOM 781 O O . ILE A 1 97 ? -7.505 0.154 9.318 1.00 87.88 97 ILE A O 1
ATOM 785 N N . THR A 1 98 ? -7.881 1.989 8.050 1.00 81.75 98 THR A N 1
ATOM 786 C CA . THR A 1 98 ? -6.880 2.886 8.655 1.00 81.75 98 THR A CA 1
ATOM 787 C C . THR A 1 98 ? -7.541 3.798 9.672 1.00 81.75 98 THR A C 1
ATOM 789 O O . THR A 1 98 ? -6.945 3.964 10.759 1.00 81.75 98 THR A O 1
#

Sequence (98 aa):
ENDNDDDINGLVDAAMILNTEEQQELQSSVCPVKDALAKLSYKIIHSTTKILPVWYDILTELEMSARMLPRDVLTRWNSMFDMLEQVLKHRKAVDRIT

Secondary structure (DSSP, 8-state):
---------TTHHHHHHSSSHHHHHHHHHHHHHHHHHHHHHHHHHH-TTTHHHHHHHHHHHTT----PPPPP-TT-TTHHHHHHHHHHHTHHHHHHH-

pLDDT: mean 81.33, std 14.44, range [39.38, 94.56]

Radius of gyration: 21.14 Å; chains: 1; bounding box: 71×36×42 Å